Protein AF-A0A7V1BSG5-F1 (afdb_monomer_lite)

Radius of gyration: 12.32 Å; chains: 1; bounding box: 31×19×31 Å

Secondary structure (DSSP, 8-state):
------EEEEE--SHHHHHHHHHHHH-SS---EEEEEE-S-SSS--SS-GGGEE----

Foldseek 3Di:
DDPPQAEDEAEDDDPVNVVVVVCLVPDDPHNHHDQAYAYCDPPDDDPDDPNRYDPDPD

Sequence (58 aa):
MSRNNITVGLFGFGCVGQGLFSVLENSIGFKPEIKKICVKHKEKERNLADKYFTFNKY

pLDDT: mean 88.35, std 9.94, range [48.03, 96.06]

Structure (mmCIF, N/CA/C/O backbone):
data_AF-A0A7V1BSG5-F1
#
_entry.id   AF-A0A7V1BSG5-F1
#
loop_
_atom_site.group_PDB
_atom_site.id
_atom_site.type_symbol
_atom_site.label_atom_id
_atom_site.label_alt_id
_atom_site.label_comp_id
_atom_site.label_asym_id
_atom_site.label_entity_id
_atom_site.label_seq_id
_atom_site.pdbx_PDB_ins_code
_atom_site.Cartn_x
_atom_site.Cartn_y
_atom_site.Cartn_z
_atom_site.occupancy
_atom_site.B_iso_or_equiv
_atom_site.auth_seq_id
_atom_site.auth_comp_id
_atom_site.auth_asym_id
_atom_site.auth_atom_id
_atom_site.pdbx_PDB_model_num
ATOM 1 N N . MET A 1 1 ? -18.719 2.491 20.866 1.00 48.03 1 MET A N 1
ATOM 2 C CA . MET A 1 1 ? -18.407 3.096 19.552 1.00 48.03 1 MET A CA 1
ATOM 3 C C . MET A 1 1 ? -18.136 1.974 18.564 1.00 48.03 1 MET A C 1
ATOM 5 O O . MET A 1 1 ? -17.325 1.112 18.882 1.00 48.03 1 MET A O 1
ATOM 9 N N . SER A 1 2 ? -18.830 1.945 17.423 1.00 54.00 2 SER A N 1
ATOM 10 C CA . SER A 1 2 ? -18.575 0.968 16.354 1.00 54.00 2 SER A CA 1
ATOM 11 C C . SER A 1 2 ? -17.159 1.174 15.812 1.00 54.00 2 SER A C 1
ATOM 13 O O . SER A 1 2 ? -16.875 2.221 15.231 1.00 54.00 2 SER A O 1
ATOM 15 N N . ARG A 1 3 ? -16.251 0.215 16.026 1.00 63.41 3 ARG A N 1
ATOM 16 C CA . ARG A 1 3 ? -14.986 0.176 15.284 1.00 63.41 3 ARG A CA 1
ATOM 17 C C . ARG A 1 3 ? -15.326 -0.277 13.870 1.00 63.41 3 ARG A C 1
ATOM 19 O O . ARG A 1 3 ? -15.488 -1.466 13.625 1.00 63.41 3 ARG A O 1
ATOM 26 N N . ASN A 1 4 ? -15.478 0.673 12.955 1.00 70.69 4 ASN A N 1
ATOM 27 C CA . ASN A 1 4 ? -15.590 0.346 11.541 1.00 70.69 4 ASN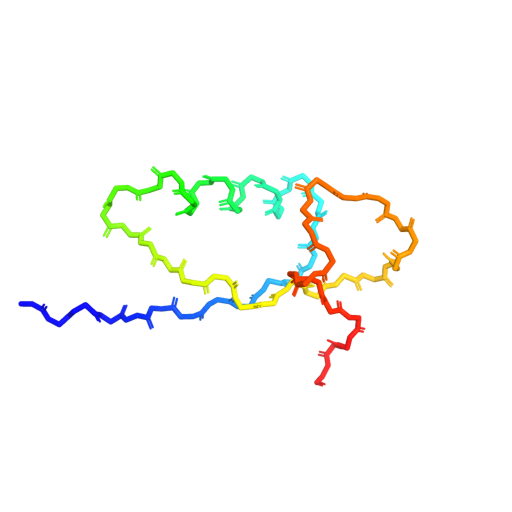 A CA 1
ATOM 28 C C . ASN A 1 4 ? -14.217 -0.162 11.089 1.00 70.69 4 ASN A C 1
ATOM 30 O O . ASN A 1 4 ? -13.277 0.623 10.962 1.00 70.69 4 ASN A O 1
ATOM 34 N N . ASN A 1 5 ? -14.085 -1.475 10.905 1.00 78.88 5 ASN A N 1
ATOM 35 C CA . ASN A 1 5 ? -12.884 -2.066 10.329 1.00 78.88 5 ASN A CA 1
ATOM 36 C C . ASN A 1 5 ? -12.754 -1.574 8.886 1.00 78.88 5 ASN A C 1
ATOM 38 O O . ASN A 1 5 ? -13.492 -2.009 8.003 1.00 78.88 5 ASN A O 1
ATOM 42 N N . ILE A 1 6 ? -11.842 -0.631 8.656 1.00 89.38 6 ILE A N 1
ATOM 43 C CA . ILE A 1 6 ? -11.566 -0.120 7.317 1.00 89.38 6 ILE A CA 1
ATOM 44 C C . ILE A 1 6 ? -10.580 -1.062 6.644 1.00 89.38 6 ILE A C 1
ATOM 46 O O . ILE A 1 6 ? -9.454 -1.235 7.108 1.00 89.38 6 ILE A O 1
ATOM 50 N N . THR A 1 7 ? -11.001 -1.642 5.528 1.00 91.31 7 THR A N 1
ATOM 51 C CA . THR A 1 7 ? -10.137 -2.431 4.657 1.00 91.31 7 THR A CA 1
ATOM 52 C C . THR A 1 7 ? -9.605 -1.549 3.533 1.00 91.31 7 THR A C 1
ATOM 54 O O . THR A 1 7 ? -10.377 -0.896 2.833 1.00 91.31 7 THR A O 1
ATOM 57 N N . VAL A 1 8 ? -8.288 -1.543 3.338 1.00 91.75 8 VAL A N 1
ATOM 58 C CA . VAL A 1 8 ? -7.601 -0.716 2.341 1.00 91.75 8 VAL A CA 1
ATOM 59 C C . VAL A 1 8 ? -6.935 -1.602 1.291 1.00 91.75 8 VAL A C 1
ATOM 61 O O . VAL A 1 8 ? -6.230 -2.563 1.609 1.00 91.75 8 VAL A O 1
ATOM 64 N N . GLY A 1 9 ? -7.153 -1.257 0.022 1.00 93.62 9 GLY A N 1
ATOM 65 C CA . GLY A 1 9 ? -6.361 -1.731 -1.108 1.00 93.62 9 GLY A CA 1
ATOM 66 C C . GLY A 1 9 ? -5.418 -0.626 -1.570 1.00 93.62 9 GLY A C 1
ATOM 67 O O . GLY A 1 9 ? -5.844 0.516 -1.732 1.00 93.62 9 GLY A O 1
ATOM 68 N N . LEU A 1 10 ? -4.143 -0.950 -1.775 1.00 94.12 10 LEU A N 1
ATOM 69 C CA . LEU A 1 10 ? -3.140 0.023 -2.208 1.00 94.12 10 LEU A CA 1
ATOM 70 C C . LEU A 1 10 ? -2.692 -0.266 -3.640 1.00 94.12 10 LEU A C 1
ATOM 72 O O . LEU A 1 10 ? -2.411 -1.411 -3.981 1.00 94.12 10 LEU A O 1
ATOM 76 N N . PHE A 1 11 ? -2.559 0.766 -4.470 1.00 94.56 11 PHE A N 1
ATOM 77 C CA . PHE A 1 11 ? -1.970 0.650 -5.803 1.00 94.56 11 PHE A CA 1
ATOM 78 C C . PHE A 1 11 ? -0.584 1.293 -5.809 1.00 94.56 11 PHE A C 1
ATOM 80 O O . PHE A 1 11 ? -0.4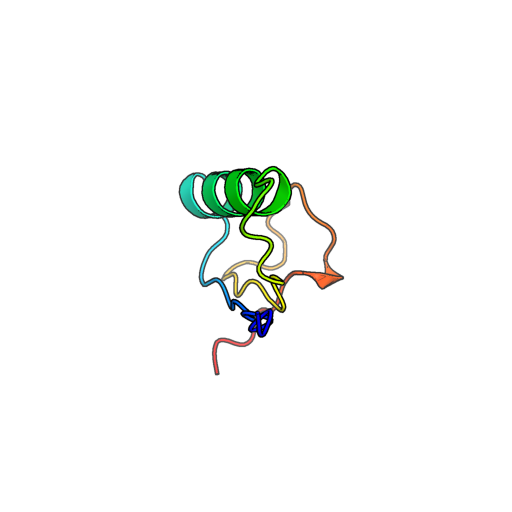36 2.507 -5.707 1.00 94.56 11 PHE A O 1
ATOM 87 N N . GLY A 1 12 ? 0.441 0.459 -5.952 1.00 93.56 12 GLY A N 1
ATOM 88 C CA . GLY A 1 12 ? 1.841 0.852 -5.910 1.00 93.56 12 GLY A CA 1
ATOM 89 C C . GLY A 1 12 ? 2.479 0.667 -4.533 1.00 93.56 12 GLY A C 1
ATOM 90 O O . GLY A 1 12 ? 1.859 0.844 -3.492 1.00 93.56 12 GLY A O 1
ATOM 91 N N . PHE A 1 13 ? 3.765 0.315 -4.542 1.00 95.75 13 PHE A N 1
ATOM 92 C CA . PHE A 1 13 ? 4.574 0.133 -3.333 1.00 95.75 13 PHE A CA 1
ATOM 93 C C . PHE A 1 13 ? 5.997 0.666 -3.549 1.00 95.75 13 PHE A C 1
ATOM 95 O O . PHE A 1 13 ? 6.974 -0.082 -3.583 1.00 95.75 13 PHE A O 1
ATOM 102 N N . GLY A 1 14 ? 6.081 1.968 -3.838 1.00 92.81 14 GLY A N 1
ATOM 103 C CA . GLY A 1 14 ? 7.330 2.742 -3.863 1.00 92.81 14 GLY A CA 1
ATOM 104 C C . GLY A 1 14 ? 7.528 3.508 -2.552 1.00 92.81 14 GLY A C 1
ATOM 105 O O . GLY A 1 14 ? 6.950 3.127 -1.539 1.00 92.81 14 GLY A O 1
ATOM 106 N N . CYS A 1 15 ? 8.263 4.623 -2.582 1.00 94.31 15 CYS A N 1
ATOM 107 C CA . CYS A 1 15 ? 8.546 5.431 -1.386 1.00 94.31 15 CYS A CA 1
ATOM 108 C C . CYS A 1 15 ? 7.270 5.837 -0.626 1.00 94.31 15 CYS A C 1
ATOM 110 O O . CYS A 1 15 ? 7.176 5.649 0.583 1.00 94.31 15 CYS A O 1
ATOM 112 N N . VAL A 1 16 ? 6.249 6.318 -1.346 1.00 95.00 16 VAL A N 1
ATOM 113 C CA . VAL A 1 16 ? 4.974 6.747 -0.739 1.00 95.00 16 VAL A CA 1
ATOM 114 C C . VAL A 1 16 ? 4.176 5.563 -0.191 1.00 95.00 16 VAL A C 1
ATOM 116 O O . VAL A 1 16 ? 3.669 5.629 0.923 1.00 95.00 16 VAL A O 1
ATOM 119 N N . GLY A 1 17 ? 4.082 4.463 -0.945 1.00 94.31 17 GLY A N 1
ATOM 120 C CA . GLY A 1 17 ? 3.326 3.282 -0.513 1.00 94.31 17 GLY A CA 1
ATOM 121 C C . G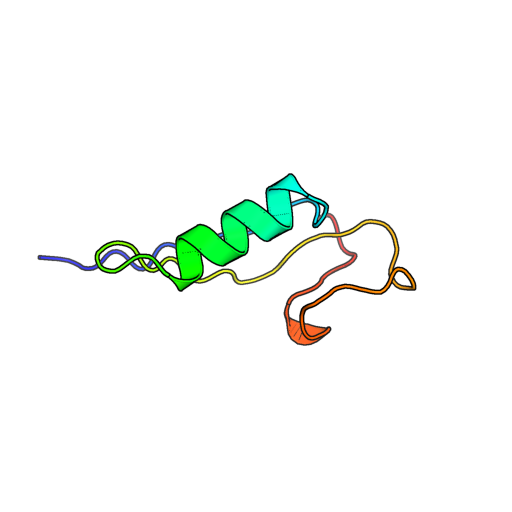LY A 1 17 ? 3.919 2.625 0.737 1.00 94.31 17 GLY A C 1
ATOM 122 O O . GLY A 1 17 ? 3.175 2.197 1.614 1.00 94.31 17 GLY A O 1
ATOM 123 N N . GLN A 1 18 ? 5.251 2.612 0.844 1.00 94.88 18 GLN A N 1
ATOM 124 C CA . GLN A 1 18 ? 5.960 2.156 2.040 1.00 94.88 18 GLN A CA 1
ATOM 125 C C . GLN A 1 18 ? 5.704 3.082 3.232 1.00 94.88 18 GLN A C 1
ATOM 127 O O . GLN A 1 18 ? 5.355 2.603 4.304 1.00 94.88 18 GLN A O 1
ATOM 132 N N . GLY A 1 19 ? 5.809 4.402 3.040 1.00 94.00 19 GLY A N 1
ATOM 133 C CA . GLY A 1 19 ? 5.523 5.373 4.099 1.00 94.00 19 GLY A CA 1
ATOM 134 C C . GLY A 1 19 ? 4.091 5.262 4.625 1.00 94.00 19 GLY A C 1
ATOM 135 O O . GLY A 1 19 ? 3.880 5.241 5.836 1.00 94.00 19 GLY A O 1
ATOM 136 N N . LEU A 1 20 ? 3.112 5.112 3.727 1.00 93.62 20 LEU A N 1
ATOM 137 C CA . LEU A 1 20 ? 1.715 4.919 4.109 1.00 93.62 20 LEU A CA 1
ATOM 138 C C . LEU A 1 20 ? 1.527 3.636 4.927 1.00 93.62 20 LEU A C 1
ATOM 140 O O . LEU A 1 20 ? 0.895 3.685 5.977 1.00 93.62 20 LEU A O 1
ATOM 144 N N . PHE A 1 21 ? 2.102 2.513 4.484 1.00 92.88 21 PHE A N 1
ATOM 145 C CA . PHE A 1 21 ? 2.062 1.255 5.234 1.00 92.88 21 PHE A CA 1
ATOM 146 C C . PHE A 1 21 ? 2.613 1.440 6.656 1.00 92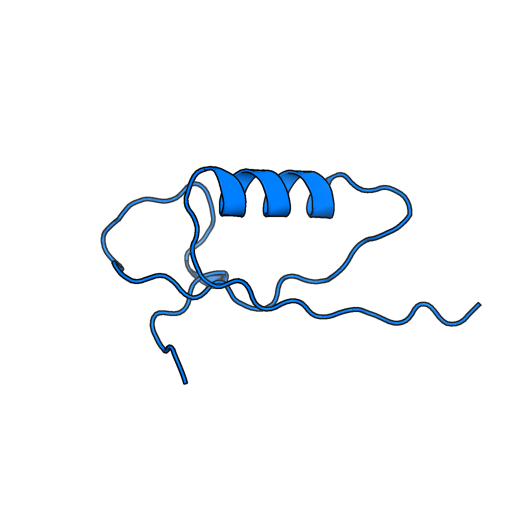.88 21 PHE A C 1
ATOM 148 O O . PHE A 1 21 ? 1.931 1.118 7.626 1.00 92.88 21 PHE A O 1
ATOM 155 N N . SER A 1 22 ? 3.796 2.050 6.788 1.00 91.50 22 SER A N 1
ATOM 156 C CA . SER A 1 22 ? 4.435 2.289 8.085 1.00 91.50 22 SER A CA 1
ATOM 157 C C . SER A 1 22 ? 3.593 3.169 9.011 1.00 91.50 22 SER A C 1
ATOM 159 O O . SER A 1 22 ? 3.489 2.878 10.200 1.00 91.50 22 SER A O 1
ATOM 161 N N . VAL A 1 23 ? 2.973 4.236 8.498 1.00 91.62 23 VAL A N 1
ATOM 162 C CA . VAL A 1 23 ? 2.115 5.117 9.310 1.00 91.62 23 VAL A CA 1
ATOM 163 C C . VAL A 1 23 ? 0.865 4.382 9.791 1.00 91.62 23 VAL A C 1
ATOM 165 O O . VAL A 1 23 ? 0.485 4.520 10.953 1.00 91.62 23 VAL A O 1
ATOM 168 N N . LEU A 1 24 ? 0.235 3.586 8.923 1.00 89.44 24 LEU A N 1
ATOM 169 C CA . LEU A 1 24 ? -0.971 2.836 9.273 1.00 89.44 24 LEU A CA 1
ATOM 170 C C . LEU A 1 24 ? -0.686 1.728 10.296 1.00 89.44 24 LEU A C 1
ATOM 172 O O . LEU A 1 24 ? -1.486 1.531 11.208 1.00 89.44 24 LEU A O 1
ATOM 176 N N . GLU A 1 25 ? 0.463 1.057 10.197 1.00 86.88 25 GLU A N 1
ATOM 177 C CA . GLU A 1 25 ? 0.861 -0.001 11.133 1.00 86.88 25 GLU A CA 1
ATOM 178 C C . GLU A 1 25 ? 1.214 0.548 12.529 1.00 86.88 25 GLU A C 1
ATOM 180 O O . GLU A 1 25 ? 0.875 -0.058 13.549 1.00 86.88 25 GLU A O 1
ATOM 185 N N . ASN A 1 26 ? 1.825 1.738 12.590 1.00 89.00 26 ASN A N 1
ATOM 186 C CA . ASN A 1 26 ? 2.232 2.386 13.844 1.00 89.00 26 ASN A CA 1
ATOM 187 C C . ASN A 1 26 ? 1.147 3.278 14.478 1.00 89.00 26 ASN A C 1
ATOM 189 O O . ASN A 1 26 ? 1.348 3.834 15.559 1.00 89.00 26 ASN A O 1
ATOM 193 N N . SER A 1 27 ? -0.012 3.434 13.837 1.00 87.19 27 SER A N 1
ATOM 194 C CA . SER A 1 27 ? -1.093 4.281 14.343 1.00 87.19 27 SER A CA 1
ATOM 195 C C . SER A 1 27 ? -1.804 3.651 15.553 1.00 87.19 27 SER A C 1
ATOM 197 O O . SER A 1 27 ? -2.207 2.486 15.547 1.00 87.19 27 SER A O 1
ATOM 199 N N . ILE A 1 28 ? -1.985 4.442 16.617 1.00 79.75 28 ILE A N 1
ATOM 200 C CA . ILE A 1 28 ? -2.538 3.984 17.907 1.00 79.75 28 ILE A CA 1
ATOM 201 C C . ILE A 1 28 ? -4.075 3.920 17.873 1.00 79.75 28 ILE A C 1
ATOM 203 O O . ILE A 1 28 ? -4.672 2.995 18.425 1.00 79.75 28 ILE A O 1
ATOM 207 N N . GLY A 1 29 ? -4.723 4.885 17.214 1.00 79.81 29 GLY A N 1
ATOM 208 C CA . GLY A 1 29 ? -6.186 5.026 17.188 1.00 79.81 29 GLY A CA 1
ATOM 209 C C . GLY A 1 29 ? -6.856 4.581 15.887 1.00 79.81 29 GLY A C 1
ATOM 210 O O . GLY A 1 29 ? -8.070 4.394 15.857 1.00 79.81 29 GLY A O 1
ATOM 211 N N . PHE A 1 30 ? -6.080 4.398 14.817 1.00 81.12 30 PHE A N 1
ATOM 212 C CA . PHE A 1 30 ? -6.587 4.093 13.483 1.00 81.12 30 PHE A CA 1
ATOM 213 C C . PHE A 1 30 ? -5.772 2.965 12.859 1.00 81.12 30 PHE A C 1
ATOM 215 O O . PHE A 1 30 ? -4.698 3.212 12.321 1.00 81.12 30 PHE A O 1
ATOM 222 N N . LYS A 1 31 ? -6.284 1.734 12.945 1.00 80.94 31 LYS A N 1
ATOM 223 C CA . LYS A 1 31 ? -5.638 0.530 12.404 1.00 80.94 31 LYS A CA 1
ATOM 224 C C . LYS A 1 31 ? -6.481 -0.070 11.280 1.00 80.94 31 LYS A C 1
ATOM 226 O O . LYS A 1 31 ? -7.229 -1.016 11.533 1.00 80.94 31 LYS A O 1
ATOM 231 N N . PRO A 1 32 ? -6.441 0.506 10.069 1.00 87.50 32 PRO A N 1
ATOM 232 C CA . PRO A 1 32 ? -7.049 -0.132 8.916 1.00 87.50 32 PRO A CA 1
ATOM 233 C C . PRO A 1 32 ? -6.272 -1.398 8.543 1.00 87.50 32 PRO A C 1
ATOM 235 O O . PRO A 1 32 ? -5.059 -1.483 8.722 1.00 87.50 32 PRO A O 1
ATOM 238 N N . GLU A 1 33 ? -6.972 -2.372 7.982 1.00 88.69 33 GLU A N 1
ATOM 239 C CA . GLU A 1 33 ? -6.365 -3.590 7.461 1.00 88.69 33 GLU A CA 1
ATOM 240 C C . GLU A 1 33 ? -5.971 -3.382 5.995 1.00 88.69 33 GLU A C 1
ATOM 242 O O . GLU A 1 33 ? -6.828 -3.141 5.141 1.00 88.69 33 GLU A O 1
ATOM 247 N N . ILE A 1 34 ? -4.681 -3.505 5.674 1.00 92.06 34 ILE A N 1
ATOM 248 C CA . ILE A 1 34 ? -4.223 -3.524 4.280 1.00 92.06 34 ILE A CA 1
ATOM 249 C C . ILE A 1 34 ? -4.398 -4.940 3.734 1.00 92.06 34 ILE A C 1
ATOM 251 O O . ILE A 1 34 ? -3.629 -5.845 4.056 1.00 92.06 34 ILE A O 1
ATOM 255 N N . LYS A 1 35 ? -5.405 -5.126 2.876 1.00 92.88 35 LYS A N 1
ATOM 256 C CA . LYS A 1 35 ? -5.756 -6.447 2.337 1.00 92.88 35 LYS A CA 1
ATOM 257 C C . LYS A 1 35 ? -4.802 -6.890 1.235 1.00 92.88 35 LYS A C 1
ATOM 259 O O . LYS A 1 35 ? -4.312 -8.016 1.244 1.00 92.88 35 LYS A O 1
ATOM 264 N N . LYS A 1 36 ? -4.574 -6.014 0.254 1.00 94.75 36 LYS A N 1
ATOM 265 C CA . LYS A 1 36 ? -3.707 -6.269 -0.902 1.00 94.75 36 LYS A CA 1
ATOM 266 C C . LYS A 1 36 ? -3.088 -4.979 -1.422 1.00 94.75 36 LYS A C 1
ATOM 268 O O . LYS A 1 36 ? -3.706 -3.916 -1.402 1.00 94.75 36 LYS A O 1
ATOM 273 N N . ILE A 1 37 ? -1.879 -5.116 -1.947 1.00 95.56 37 ILE A N 1
ATOM 274 C CA . ILE A 1 37 ? -1.101 -4.059 -2.573 1.00 95.56 37 ILE A CA 1
ATOM 275 C C . ILE A 1 37 ? -0.841 -4.466 -4.024 1.00 95.56 37 ILE A C 1
ATOM 277 O O . ILE A 1 37 ? -0.067 -5.382 -4.302 1.00 95.56 37 ILE A O 1
ATOM 281 N N . CYS A 1 38 ? -1.507 -3.806 -4.965 1.00 96.06 38 CYS A N 1
ATOM 282 C CA . CYS A 1 38 ? -1.308 -4.039 -6.385 1.00 96.06 38 CYS A CA 1
ATOM 283 C C . CYS A 1 38 ? 0.002 -3.399 -6.841 1.00 96.06 38 CYS A C 1
ATOM 285 O O . CYS A 1 38 ? 0.196 -2.190 -6.716 1.00 96.06 38 CYS A O 1
ATOM 287 N N . VAL A 1 39 ? 0.901 -4.184 -7.426 1.00 95.38 39 VAL A N 1
ATOM 288 C CA . VAL A 1 39 ? 2.184 -3.698 -7.944 1.00 95.38 39 VAL A CA 1
ATOM 289 C C . VAL A 1 39 ? 2.415 -4.191 -9.370 1.00 95.38 39 VAL A C 1
ATOM 291 O O . VAL A 1 39 ? 1.878 -5.210 -9.783 1.00 95.38 39 VAL A O 1
ATOM 294 N N . LYS A 1 40 ? 3.208 -3.447 -10.150 1.00 93.25 40 LYS A N 1
ATOM 295 C CA . LYS A 1 40 ? 3.426 -3.756 -11.576 1.00 93.25 40 LYS A CA 1
ATOM 296 C C . LYS A 1 40 ? 4.406 -4.911 -11.808 1.00 93.25 40 LYS A C 1
ATOM 298 O O . LYS A 1 40 ? 4.142 -5.767 -12.637 1.00 93.25 40 LYS A O 1
ATOM 303 N N . HIS A 1 41 ? 5.533 -4.917 -11.097 1.00 92.94 41 HIS A N 1
ATOM 304 C CA . HIS A 1 41 ? 6.634 -5.859 -11.336 1.00 92.94 41 HIS A CA 1
ATOM 305 C C . HIS A 1 41 ? 6.737 -6.869 -10.196 1.00 92.94 41 HIS A C 1
ATOM 307 O O . HIS A 1 41 ? 6.989 -6.458 -9.057 1.00 92.94 41 HIS A O 1
ATOM 313 N N . LYS A 1 42 ? 6.560 -8.158 -10.504 1.00 89.94 42 LYS A N 1
ATOM 314 C CA . LYS A 1 42 ? 6.640 -9.270 -9.543 1.00 89.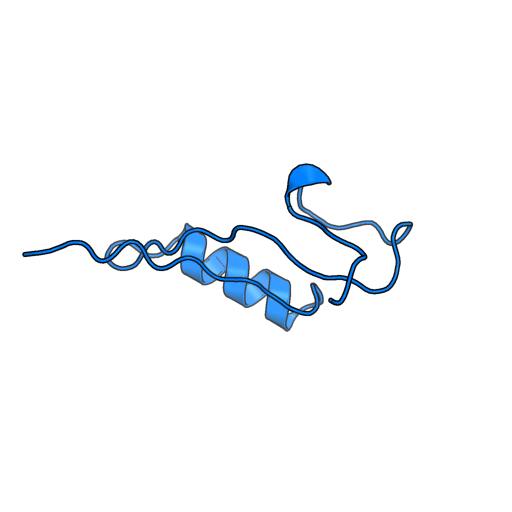94 42 LYS A CA 1
ATOM 315 C C . LYS A 1 42 ? 8.040 -9.510 -9.008 1.00 89.94 42 LYS A C 1
ATOM 317 O O . LYS A 1 42 ? 8.192 -9.698 -7.814 1.00 89.94 42 LYS A O 1
ATOM 322 N N . GLU A 1 43 ? 9.036 -9.388 -9.868 1.00 91.56 43 GLU A N 1
ATOM 323 C CA . GLU A 1 43 ? 10.437 -9.671 -9.536 1.00 91.56 43 GLU A CA 1
ATOM 324 C C . GLU A 1 43 ? 11.129 -8.530 -8.783 1.00 91.56 43 GLU A C 1
ATOM 326 O O . GLU A 1 43 ? 12.233 -8.690 -8.279 1.00 91.56 43 GLU A O 1
ATOM 331 N N . LYS A 1 44 ? 10.491 -7.358 -8.686 1.00 91.31 44 LYS A N 1
ATOM 332 C CA . LYS A 1 44 ? 11.044 -6.255 -7.899 1.00 91.31 44 LYS A CA 1
ATOM 333 C C . LYS A 1 44 ? 10.949 -6.594 -6.411 1.00 91.31 44 LYS A C 1
ATOM 335 O O . LYS A 1 44 ? 9.842 -6.641 -5.874 1.00 91.31 44 LYS A O 1
ATOM 340 N N . GLU A 1 45 ? 12.090 -6.734 -5.750 1.00 90.19 45 GLU A N 1
ATOM 341 C CA . GLU A 1 45 ? 12.152 -6.948 -4.304 1.00 90.19 45 GLU A CA 1
ATOM 342 C C . GLU A 1 45 ? 11.509 -5.794 -3.521 1.00 90.19 45 GLU A C 1
ATOM 344 O O . GLU A 1 45 ? 11.568 -4.618 -3.910 1.00 90.19 45 GLU A O 1
ATOM 349 N N . ARG A 1 46 ? 10.832 -6.145 -2.424 1.00 92.75 46 ARG A N 1
ATOM 350 C CA . ARG A 1 46 ? 10.110 -5.221 -1.542 1.00 92.75 46 ARG A CA 1
ATOM 351 C C . ARG A 1 46 ? 10.225 -5.694 -0.100 1.00 92.75 46 ARG A C 1
ATOM 353 O O . ARG A 1 46 ? 10.208 -6.888 0.164 1.00 92.75 46 ARG A O 1
ATOM 360 N N . ASN A 1 47 ? 10.220 -4.747 0.832 1.00 91.19 47 ASN A N 1
ATOM 361 C CA . ASN A 1 47 ? 10.343 -5.003 2.271 1.00 91.19 47 ASN A CA 1
ATOM 362 C C . ASN A 1 47 ? 9.027 -5.485 2.922 1.00 91.19 47 ASN A C 1
ATOM 364 O O . ASN A 1 47 ? 8.683 -5.037 4.009 1.00 91.19 47 ASN A O 1
ATOM 368 N N . LEU A 1 48 ? 8.257 -6.344 2.247 1.00 91.88 48 LEU A N 1
ATOM 369 C CA . LEU A 1 48 ? 7.057 -7.002 2.776 1.00 91.88 48 LEU A CA 1
ATOM 370 C C . LEU A 1 48 ? 6.926 -8.399 2.166 1.00 91.88 48 LEU A C 1
ATOM 372 O O . LEU A 1 48 ? 7.391 -8.646 1.058 1.00 91.88 48 LEU A O 1
ATOM 376 N N . ALA A 1 49 ? 6.238 -9.298 2.867 1.00 92.19 49 ALA A N 1
ATOM 377 C CA . ALA A 1 49 ? 5.984 -10.644 2.368 1.00 92.19 49 ALA A CA 1
ATOM 378 C C . ALA A 1 49 ? 5.069 -10.649 1.126 1.00 92.19 49 ALA A C 1
ATOM 380 O O . ALA A 1 49 ? 4.093 -9.898 1.055 1.00 92.19 49 ALA A O 1
ATOM 381 N N . ASP A 1 50 ? 5.302 -11.594 0.211 1.00 91.25 50 ASP A N 1
ATOM 382 C CA . ASP A 1 50 ? 4.551 -11.752 -1.047 1.00 91.25 50 ASP A CA 1
ATOM 383 C C . ASP A 1 50 ? 3.034 -11.852 -0.872 1.00 91.25 50 ASP A C 1
ATOM 385 O O . ASP A 1 50 ? 2.269 -11.435 -1.742 1.00 91.25 50 ASP A O 1
ATOM 389 N N . LYS A 1 51 ? 2.575 -12.336 0.288 1.00 92.94 51 LYS A N 1
ATOM 390 C CA . LYS A 1 51 ? 1.149 -12.420 0.632 1.00 92.94 51 LYS A CA 1
ATOM 391 C C . LYS A 1 51 ? 0.424 -11.072 0.561 1.00 92.94 51 LYS A C 1
ATOM 393 O O . LYS A 1 51 ? -0.775 -11.059 0.274 1.00 92.94 51 LYS A O 1
ATOM 398 N N . TYR A 1 52 ? 1.123 -9.960 0.795 1.00 93.31 52 TYR A N 1
ATOM 399 C CA . TYR A 1 52 ? 0.544 -8.619 0.723 1.00 93.31 52 TYR A CA 1
ATOM 400 C C . TYR A 1 52 ? 0.375 -8.136 -0.715 1.00 93.31 52 TYR A C 1
ATOM 402 O O . TYR A 1 52 ? -0.441 -7.251 -0.960 1.00 93.31 52 TYR A O 1
ATOM 410 N N . PHE A 1 53 ? 1.095 -8.711 -1.678 1.00 95.19 53 PHE A N 1
ATOM 411 C CA . PHE A 1 53 ? 1.101 -8.221 -3.047 1.00 95.19 53 PHE A CA 1
ATOM 412 C C . PHE A 1 53 ? 0.080 -8.935 -3.940 1.00 95.19 53 PHE A C 1
ATOM 414 O O . PHE A 1 53 ? -0.312 -10.087 -3.732 1.00 95.19 53 PHE A O 1
ATOM 421 N N . THR A 1 54 ? -0.382 -8.200 -4.945 1.00 95.88 54 THR A N 1
ATOM 422 C CA . THR A 1 54 ? -1.120 -8.717 -6.096 1.00 95.88 54 THR A CA 1
ATOM 423 C C . THR A 1 54 ? -0.591 -8.059 -7.366 1.00 95.88 54 THR A C 1
ATOM 425 O O . THR A 1 54 ? -0.072 -6.942 -7.343 1.00 95.88 54 THR A O 1
ATOM 428 N N . PHE A 1 55 ? -0.718 -8.767 -8.480 1.00 94.62 55 PHE A N 1
ATOM 429 C CA . PHE A 1 55 ? -0.378 -8.273 -9.818 1.00 94.62 55 PHE A CA 1
ATOM 430 C C . PHE A 1 55 ? -1.629 -8.054 -10.664 1.00 94.62 55 PHE A C 1
ATOM 432 O O . PHE A 1 55 ? -1.553 -7.490 -11.755 1.00 94.62 55 PHE A O 1
ATOM 439 N N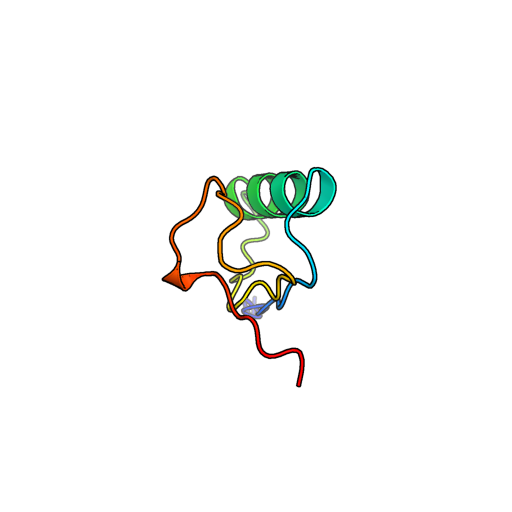 . ASN A 1 56 ? -2.782 -8.486 -10.146 1.00 90.19 56 ASN A N 1
ATOM 440 C CA . ASN A 1 56 ? -4.059 -8.245 -10.774 1.00 90.19 56 ASN A CA 1
ATOM 441 C C . ASN A 1 56 ? -4.544 -6.832 -10.426 1.00 90.19 56 ASN A C 1
ATOM 443 O O . ASN A 1 56 ? -4.685 -6.492 -9.250 1.00 90.19 56 ASN A O 1
ATOM 447 N N . LYS A 1 57 ? -4.765 -6.026 -11.467 1.00 74.56 57 LYS A N 1
ATOM 448 C CA . LYS A 1 57 ? -5.254 -4.648 -11.367 1.00 74.56 57 LYS A CA 1
ATOM 449 C C . LYS A 1 57 ? -6.788 -4.562 -11.314 1.00 74.56 57 LYS A C 1
ATOM 451 O O . LYS A 1 57 ? -7.276 -3.464 -11.062 1.00 74.56 57 LYS A O 1
ATOM 456 N N . TYR A 1 58 ? -7.501 -5.668 -11.565 1.00 68.00 58 TYR A N 1
ATOM 457 C CA . TYR A 1 58 ? -8.959 -5.736 -11.724 1.00 68.00 58 TYR A CA 1
ATOM 458 C C . TYR A 1 58 ? -9.584 -6.840 -10.869 1.00 68.00 58 TYR A C 1
ATOM 460 O O . TYR A 1 58 ? -9.171 -8.014 -11.008 1.00 68.00 58 TYR A O 1
#